Protein AF-A0A1M6NHL6-F1 (afdb_monomer_lite)

pLDDT: mean 86.76, std 4.85, range [68.5, 93.56]

Sequence (57 aa):
MDCVQCGNCTLGERTYYCIKEGGFVINPKYVCQEKKRIGWKKEDFRRVRKEKEAQKA

Secondary structure (DSSP, 8-state):
-------GGGS--SEEEETTTTEEEE-TT---------S--HHHHHHHHHHHHHTT-

Foldseek 3Di:
DDFPPPCQLVPLDQWGAGVVVPGIDGRPPRDDDDPDDPDDDPVNVVVVVVVVVVVVD

Radius of gyration: 24.08 Å; chains: 1; bounding box: 43×16×64 Å

Structure (mmCIF, N/CA/C/O backbone):
data_AF-A0A1M6NHL6-F1
#
_entry.id   AF-A0A1M6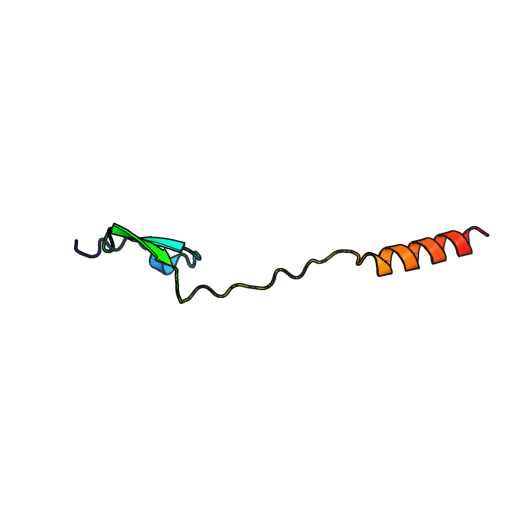NHL6-F1
#
loop_
_atom_site.group_PDB
_atom_site.id
_atom_site.type_symbol
_atom_site.label_atom_id
_atom_site.label_alt_id
_atom_site.label_comp_id
_atom_site.label_asym_id
_atom_site.label_entity_id
_atom_site.label_seq_id
_atom_site.pdbx_PDB_ins_code
_atom_site.Cartn_x
_atom_site.Cartn_y
_atom_site.Cartn_z
_atom_site.occupancy
_atom_site.B_iso_or_equiv
_atom_site.auth_seq_id
_atom_site.auth_comp_id
_atom_site.auth_asym_id
_atom_site.auth_atom_id
_atom_site.pdbx_PDB_model_num
ATOM 1 N N . MET A 1 1 ? -15.098 3.718 21.986 1.00 75.75 1 MET A N 1
ATOM 2 C CA . MET A 1 1 ? -16.257 3.110 21.295 1.00 75.75 1 MET A CA 1
ATOM 3 C C . MET A 1 1 ? -16.052 1.611 21.235 1.00 75.75 1 MET A C 1
ATOM 5 O O . MET A 1 1 ? -14.905 1.182 21.166 1.00 75.75 1 MET A O 1
ATOM 9 N N . ASP A 1 2 ? -17.127 0.833 21.299 1.00 85.00 2 ASP A N 1
ATOM 10 C CA . ASP A 1 2 ? -17.030 -0.619 21.148 1.00 85.00 2 ASP A CA 1
ATOM 11 C C . ASP A 1 2 ? -16.709 -1.016 19.692 1.00 85.00 2 ASP A C 1
ATOM 13 O O . ASP A 1 2 ? -16.794 -0.191 18.774 1.00 85.00 2 ASP A O 1
ATOM 17 N N . CYS A 1 3 ? -16.271 -2.256 19.474 1.00 86.62 3 CYS A N 1
ATOM 18 C CA . CYS A 1 3 ? -15.952 -2.739 18.137 1.00 86.62 3 CYS A CA 1
ATOM 19 C C . CYS A 1 3 ? -17.244 -3.024 17.367 1.00 86.62 3 CYS A C 1
ATOM 21 O O . CYS A 1 3 ? -17.966 -3.961 17.675 1.00 86.62 3 CYS A O 1
ATOM 23 N N . VAL A 1 4 ? -17.490 -2.279 16.292 1.00 88.44 4 VAL A N 1
ATOM 24 C CA . VAL A 1 4 ? -18.694 -2.450 15.458 1.00 88.44 4 VAL A CA 1
ATOM 25 C C . VAL A 1 4 ? -18.579 -3.563 14.407 1.00 88.44 4 VAL A C 1
ATOM 27 O O . VAL A 1 4 ? -19.378 -3.616 13.482 1.00 88.44 4 VAL A O 1
ATOM 30 N N . GLN A 1 5 ? -17.556 -4.422 14.500 1.00 87.50 5 GLN A N 1
ATOM 31 C CA . GLN A 1 5 ? -17.308 -5.541 13.575 1.00 87.50 5 GLN A CA 1
ATOM 32 C C . GLN A 1 5 ? -17.400 -5.173 12.074 1.00 87.50 5 GLN A C 1
ATOM 34 O O . GLN A 1 5 ? -17.861 -5.964 11.259 1.00 87.50 5 GLN A O 1
ATOM 39 N N . CYS A 1 6 ? -16.905 -3.992 11.681 1.00 88.69 6 CYS A N 1
ATOM 40 C CA . CYS A 1 6 ? -16.986 -3.501 10.297 1.00 88.69 6 CYS A CA 1
ATOM 41 C C . CYS A 1 6 ? -16.153 -4.290 9.268 1.00 88.69 6 CYS A C 1
ATOM 43 O O . CYS A 1 6 ? -16.274 -4.041 8.075 1.00 88.69 6 CYS A O 1
ATOM 45 N N . GLY A 1 7 ? -15.275 -5.203 9.698 1.00 87.81 7 GLY A N 1
ATOM 46 C CA . GLY A 1 7 ? -14.476 -6.043 8.794 1.00 87.81 7 GLY A CA 1
ATOM 47 C C . GLY A 1 7 ? -13.278 -5.353 8.129 1.00 87.81 7 GLY A C 1
ATOM 48 O O . GLY A 1 7 ? -12.511 -6.004 7.429 1.00 87.81 7 GLY A O 1
ATOM 49 N N . ASN A 1 8 ? -13.030 -4.066 8.385 1.00 89.62 8 ASN A N 1
ATOM 50 C CA . ASN A 1 8 ? -11.917 -3.344 7.754 1.00 89.62 8 ASN A CA 1
ATOM 51 C C . ASN A 1 8 ? -10.535 -3.959 8.042 1.00 89.62 8 ASN A C 1
ATOM 53 O O . ASN A 1 8 ? -9.646 -3.941 7.194 1.00 89.62 8 ASN A O 1
ATOM 57 N N . CYS A 1 9 ? -10.357 -4.553 9.223 1.00 86.50 9 CYS A N 1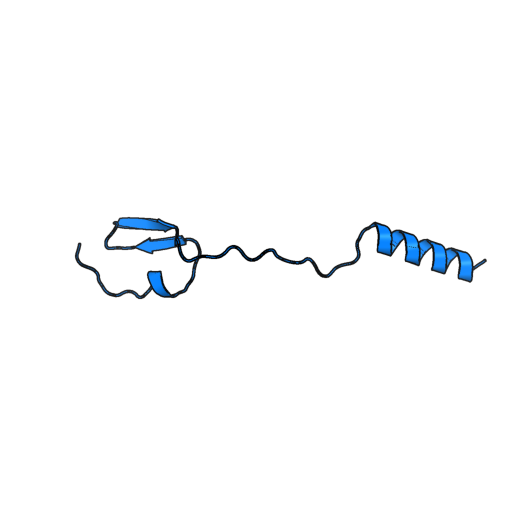
ATOM 58 C CA . CYS A 1 9 ? -9.107 -5.197 9.620 1.00 86.50 9 CYS A CA 1
ATOM 59 C C . CYS A 1 9 ? -8.833 -6.538 8.907 1.00 86.50 9 CYS A C 1
ATOM 61 O O . CYS A 1 9 ? -7.712 -7.043 8.995 1.00 86.50 9 CYS A O 1
ATOM 63 N N . THR A 1 10 ? -9.815 -7.124 8.207 1.00 86.12 10 THR A N 1
ATOM 64 C CA . THR A 1 10 ? -9.675 -8.415 7.505 1.00 86.12 10 THR A CA 1
ATOM 65 C C . THR A 1 10 ? -9.538 -8.280 5.990 1.00 86.12 10 THR A C 1
ATOM 67 O O . THR A 1 10 ? -9.143 -9.246 5.344 1.00 86.12 10 THR A O 1
ATOM 70 N N . LEU A 1 11 ? -9.770 -7.091 5.424 1.00 86.62 11 LEU A N 1
ATOM 71 C CA . LEU A 1 11 ? -9.646 -6.825 3.982 1.00 86.62 11 LEU A CA 1
ATOM 72 C C . LEU A 1 11 ? -8.204 -6.928 3.456 1.00 86.62 11 LEU A C 1
ATOM 74 O O . LEU A 1 11 ? -7.986 -6.973 2.250 1.00 86.62 11 LEU A O 1
ATOM 78 N N . GLY A 1 12 ? -7.208 -6.966 4.346 1.00 84.56 12 GLY A N 1
ATOM 79 C CA . GLY A 1 12 ? -5.803 -7.084 3.954 1.00 84.56 12 GLY A CA 1
ATOM 80 C C . GLY A 1 12 ? -5.217 -5.799 3.365 1.00 84.56 12 GLY A C 1
ATOM 81 O O . GLY A 1 12 ? -4.113 -5.828 2.827 1.00 84.56 12 GLY A O 1
ATOM 82 N N . GLU A 1 13 ? -5.915 -4.668 3.487 1.00 88.31 13 GLU A N 1
ATOM 83 C CA . GLU A 1 13 ? -5.387 -3.363 3.092 1.00 88.31 13 GLU A CA 1
ATOM 84 C C . GLU A 1 13 ? -4.198 -2.956 3.971 1.00 88.31 13 GLU A C 1
ATOM 86 O O . GLU A 1 13 ? -4.091 -3.359 5.134 1.00 88.31 13 GLU A O 1
ATOM 91 N N . ARG A 1 14 ? -3.294 -2.139 3.413 1.00 90.62 14 ARG A N 1
ATOM 92 C CA . ARG A 1 14 ? -2.121 -1.618 4.138 1.00 90.62 14 ARG A CA 1
ATOM 93 C C . ARG A 1 14 ? -2.524 -0.714 5.294 1.00 90.62 14 ARG A C 1
ATOM 95 O O . ARG A 1 14 ? -1.912 -0.762 6.357 1.00 90.62 14 ARG A O 1
ATOM 102 N N . THR A 1 15 ? -3.536 0.107 5.064 1.00 92.81 15 THR A N 1
ATOM 103 C CA . THR A 1 15 ? -4.036 1.088 6.017 1.00 92.81 15 THR A CA 1
ATOM 104 C C . THR A 1 15 ? -5.549 1.059 5.937 1.00 92.81 15 THR A C 1
ATOM 106 O O . THR A 1 15 ? -6.090 1.043 4.838 1.00 92.81 15 THR A O 1
ATOM 109 N N . TYR A 1 16 ? -6.226 1.053 7.077 1.00 92.75 16 TYR A N 1
ATOM 110 C CA . TYR A 1 16 ? -7.684 1.017 7.128 1.00 92.75 16 TYR A CA 1
ATOM 111 C C . TYR A 1 16 ? -8.206 1.960 8.205 1.00 92.75 16 TYR A C 1
ATOM 113 O O . TYR A 1 16 ? -7.513 2.252 9.175 1.00 92.75 16 TYR A O 1
ATOM 121 N N . TYR A 1 17 ?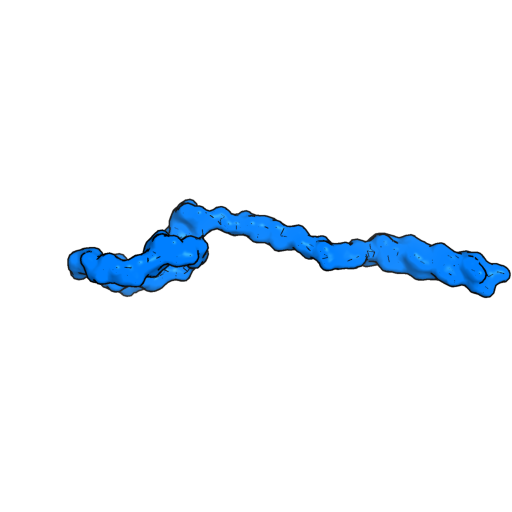 -9.433 2.450 8.049 1.00 92.38 17 TYR A N 1
ATOM 122 C CA . TYR A 1 17 ? -10.064 3.283 9.069 1.00 92.38 17 TYR A CA 1
ATOM 123 C C . TYR A 1 17 ? -10.740 2.410 10.133 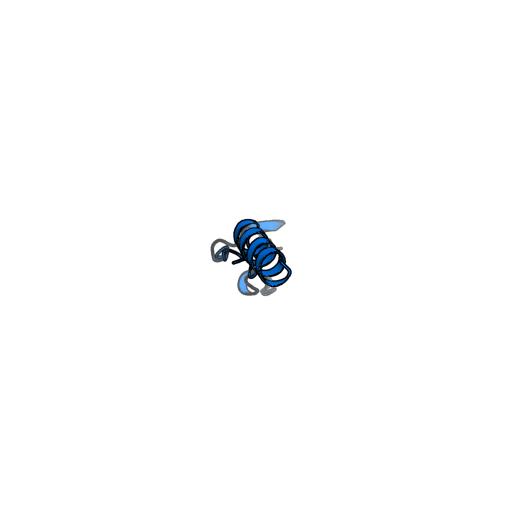1.00 92.38 17 TYR A C 1
ATOM 125 O O . TYR A 1 17 ? -11.539 1.527 9.801 1.00 92.38 17 TYR A O 1
ATOM 133 N N . CYS A 1 18 ? -10.435 2.655 11.407 1.00 92.44 18 CYS A N 1
ATOM 134 C CA . CYS A 1 18 ? -11.004 1.955 12.550 1.00 92.44 18 CYS A CA 1
ATOM 135 C C . CYS A 1 18 ? -11.822 2.928 13.404 1.00 92.44 18 CYS A C 1
ATOM 137 O O . CYS A 1 18 ? -11.271 3.815 14.050 1.00 92.44 18 CYS A O 1
ATOM 139 N N . ILE A 1 19 ? -13.140 2.718 13.462 1.00 90.19 19 ILE A N 1
ATOM 140 C CA . ILE A 1 19 ? -14.061 3.542 14.266 1.00 90.19 19 ILE A CA 1
ATOM 141 C C . ILE A 1 19 ? -13.733 3.430 15.761 1.00 90.19 19 ILE A C 1
ATOM 143 O O . ILE A 1 19 ? -13.816 4.412 16.492 1.00 90.19 19 ILE A O 1
ATOM 147 N N . LYS A 1 20 ? -13.301 2.245 16.217 1.00 90.94 20 LYS A N 1
ATOM 148 C CA . LYS A 1 20 ? -12.891 2.019 17.609 1.00 90.94 20 LYS A CA 1
ATOM 149 C C . LYS A 1 20 ? -11.675 2.865 17.996 1.00 90.94 20 LYS A C 1
ATOM 151 O O . LYS A 1 20 ? -11.652 3.391 19.104 1.00 90.94 20 LYS A O 1
ATOM 156 N N . GLU A 1 21 ? -10.698 2.985 17.098 1.00 88.38 21 GLU A N 1
ATOM 157 C CA . GLU A 1 21 ? -9.498 3.808 17.315 1.00 88.38 21 GLU A CA 1
ATOM 158 C C . GLU A 1 21 ? -9.693 5.269 16.882 1.00 88.38 21 GLU A C 1
ATOM 160 O O . GLU A 1 21 ? -8.835 6.106 17.136 1.00 88.38 21 GLU 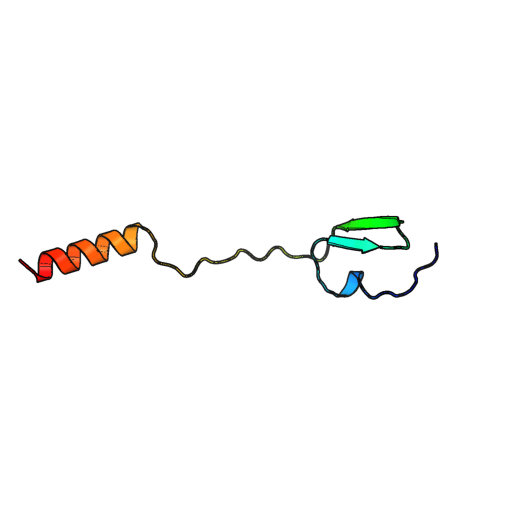A O 1
ATOM 165 N N . GLY A 1 22 ? -10.827 5.592 16.251 1.00 92.25 22 GLY A N 1
ATOM 166 C CA . GLY A 1 22 ? -11.157 6.941 15.797 1.00 92.25 22 GLY A CA 1
ATOM 167 C C . GLY A 1 22 ? -10.268 7.453 14.661 1.00 92.25 22 GLY A C 1
ATOM 168 O O . GLY A 1 22 ? -10.175 8.663 14.466 1.00 92.25 22 GLY A O 1
ATOM 169 N N . GLY A 1 23 ? -9.601 6.569 13.913 1.00 91.94 23 GLY A N 1
ATOM 170 C CA . GLY A 1 23 ? -8.565 6.978 12.967 1.00 91.94 23 GLY A CA 1
ATOM 171 C C . GLY A 1 23 ? -8.121 5.903 11.980 1.00 91.94 23 GLY A C 1
ATOM 172 O O . GLY A 1 23 ? -8.663 4.799 11.926 1.00 91.94 23 GLY A O 1
ATOM 173 N N . PHE A 1 24 ? -7.115 6.254 11.177 1.00 93.56 24 PHE A N 1
ATOM 174 C CA . PHE A 1 24 ? -6.441 5.319 10.280 1.00 93.56 24 PHE A CA 1
ATOM 175 C C . PHE A 1 24 ? -5.421 4.478 11.044 1.00 93.56 24 PHE A C 1
ATOM 177 O O . PHE A 1 24 ? -4.578 5.006 11.765 1.00 93.56 24 PHE A O 1
ATOM 184 N N . VAL A 1 25 ? -5.476 3.171 10.826 1.00 92.50 25 VAL A N 1
ATOM 185 C CA . VAL A 1 25 ? -4.627 2.166 11.459 1.00 92.50 25 VAL A CA 1
ATOM 186 C C . VAL A 1 25 ? -3.783 1.502 10.383 1.00 92.50 25 VAL A C 1
ATOM 188 O O . VAL A 1 25 ? -4.291 1.106 9.330 1.00 92.50 25 VAL A O 1
ATOM 191 N N . ILE A 1 26 ? -2.483 1.381 10.641 1.00 91.44 26 ILE A N 1
ATOM 192 C CA . ILE A 1 26 ? -1.552 0.662 9.768 1.00 91.44 26 ILE A CA 1
ATOM 193 C C . ILE A 1 26 ? -1.681 -0.827 10.074 1.00 91.44 26 ILE A C 1
ATOM 195 O O . ILE A 1 26 ? -1.554 -1.247 11.222 1.00 91.44 26 ILE A O 1
ATOM 199 N N . ASN A 1 27 ? -1.935 -1.635 9.050 1.00 91.06 27 ASN A N 1
ATOM 200 C CA . ASN A 1 27 ? -2.124 -3.067 9.204 1.00 91.06 27 ASN A CA 1
ATOM 201 C C . ASN A 1 27 ? -0.773 -3.784 9.385 1.00 91.06 27 ASN A C 1
ATOM 203 O O . ASN A 1 27 ? -0.005 -3.870 8.423 1.00 91.06 27 ASN A O 1
ATOM 207 N N . PRO A 1 28 ? -0.483 -4.375 10.561 1.00 84.19 28 PRO A N 1
ATOM 208 C CA . PRO A 1 28 ? 0.780 -5.077 10.794 1.00 84.19 28 PRO A CA 1
ATOM 209 C C . PRO A 1 28 ? 0.886 -6.388 10.002 1.00 84.19 28 PRO A C 1
ATOM 211 O O . PRO A 1 28 ? 1.983 -6.903 9.812 1.00 84.19 28 PRO A O 1
ATOM 214 N N . LYS A 1 29 ? -0.241 -6.938 9.528 1.00 87.00 29 LYS A N 1
ATOM 215 C CA . LYS A 1 29 ? -0.274 -8.161 8.710 1.00 87.00 29 LYS A CA 1
ATOM 216 C C . LYS A 1 29 ? -0.016 -7.886 7.229 1.00 87.00 29 LYS A C 1
ATOM 218 O O . LYS A 1 29 ? 0.098 -8.828 6.448 1.00 87.00 29 LYS A O 1
ATOM 223 N N . TYR A 1 30 ? 0.038 -6.619 6.822 1.00 88.00 30 TYR A N 1
ATOM 224 C CA . TYR A 1 30 ? 0.266 -6.271 5.429 1.00 88.00 30 TYR A CA 1
ATOM 225 C C . TYR A 1 30 ? 1.718 -6.571 5.039 1.00 88.00 30 TYR A C 1
ATOM 227 O O . TYR A 1 30 ? 2.652 -5.917 5.499 1.00 88.00 30 TYR A O 1
ATOM 235 N N . VAL A 1 31 ? 1.907 -7.534 4.137 1.00 87.25 31 VAL A N 1
ATOM 236 C CA . VAL A 1 31 ? 3.215 -7.833 3.546 1.00 87.25 31 VAL A CA 1
ATOM 237 C C . VAL A 1 31 ? 3.344 -7.056 2.240 1.00 87.25 31 VAL A C 1
ATOM 239 O O . VAL A 1 31 ? 2.594 -7.273 1.287 1.00 87.25 31 VAL A O 1
ATOM 242 N N . CYS A 1 32 ? 4.306 -6.135 2.178 1.00 83.75 32 CYS A N 1
ATOM 243 C CA . CYS A 1 32 ? 4.594 -5.409 0.948 1.00 83.75 32 CYS A CA 1
ATOM 244 C C . CYS A 1 32 ? 5.243 -6.362 -0.063 1.00 83.75 32 CYS A C 1
ATOM 246 O O . CYS A 1 32 ? 6.424 -6.678 0.048 1.00 83.75 32 CYS A O 1
ATOM 248 N N . GLN A 1 33 ? 4.474 -6.835 -1.044 1.00 85.50 33 GLN A N 1
ATOM 249 C CA . GLN A 1 33 ? 5.033 -7.631 -2.130 1.00 85.50 33 GLN A CA 1
ATOM 250 C C . GLN A 1 33 ? 5.813 -6.737 -3.098 1.00 85.50 33 GLN A C 1
ATOM 252 O O . GLN A 1 33 ? 5.302 -5.728 -3.594 1.00 85.50 33 GLN A O 1
ATOM 257 N N . GLU A 1 34 ? 7.059 -7.117 -3.375 1.00 84.50 34 GLU A N 1
ATOM 258 C CA . GLU A 1 34 ? 7.869 -6.464 -4.395 1.00 84.50 34 GLU A CA 1
ATOM 259 C C . GLU A 1 34 ? 7.214 -6.664 -5.768 1.00 84.50 34 GLU A C 1
ATOM 261 O O . GLU A 1 34 ? 7.047 -7.787 -6.251 1.00 84.50 34 GLU A O 1
ATOM 266 N N . LYS A 1 35 ? 6.845 -5.561 -6.425 1.00 82.75 35 LYS A N 1
ATOM 267 C CA . LYS A 1 35 ? 6.375 -5.610 -7.811 1.00 82.75 35 LYS A CA 1
ATOM 268 C C . LYS A 1 35 ? 7.559 -5.934 -8.719 1.00 82.75 35 LYS A C 1
ATOM 270 O O . LYS A 1 35 ? 8.298 -5.035 -9.122 1.00 82.75 35 LYS A O 1
ATOM 275 N N . LYS A 1 36 ? 7.704 -7.204 -9.100 1.00 81.25 36 LYS A N 1
ATOM 276 C CA . LYS A 1 36 ? 8.606 -7.597 -10.188 1.00 81.25 36 LYS A CA 1
ATOM 277 C C . LYS A 1 36 ? 8.109 -6.962 -11.484 1.00 81.25 36 LYS A C 1
ATOM 279 O O . LYS A 1 36 ? 7.062 -7.333 -12.008 1.00 81.25 36 LYS A O 1
ATOM 284 N N . ARG A 1 37 ? 8.842 -5.971 -11.997 1.00 77.75 37 ARG A N 1
ATOM 285 C CA . ARG A 1 37 ? 8.544 -5.385 -13.308 1.00 77.75 37 ARG A CA 1
ATOM 286 C C . ARG A 1 37 ? 8.925 -6.398 -14.383 1.00 77.75 37 ARG A C 1
ATOM 288 O O . ARG A 1 37 ? 10.105 -6.666 -14.587 1.00 77.75 37 ARG A O 1
ATOM 295 N N . ILE A 1 38 ? 7.923 -6.949 -15.058 1.00 78.56 38 ILE A N 1
ATOM 296 C CA . ILE A 1 38 ? 8.111 -7.786 -16.241 1.00 78.56 38 ILE A CA 1
ATOM 297 C C . ILE A 1 38 ? 8.183 -6.824 -17.426 1.00 78.56 38 ILE A C 1
ATOM 299 O O . ILE A 1 38 ? 7.173 -6.313 -17.899 1.00 78.56 38 ILE A O 1
ATOM 303 N N . GLY A 1 39 ? 9.397 -6.472 -17.826 1.00 80.44 39 GLY A N 1
ATOM 304 C CA . GLY A 1 39 ? 9.648 -5.524 -18.900 1.00 80.44 39 GLY A CA 1
ATOM 305 C C . GLY A 1 39 ? 11.098 -5.602 -19.340 1.00 80.44 39 GLY A C 1
ATOM 306 O O . GLY A 1 39 ? 11.952 -6.115 -18.616 1.00 80.44 39 GLY A O 1
ATOM 307 N N . TRP A 1 40 ? 11.372 -5.102 -20.538 1.00 79.75 40 TRP A N 1
ATOM 308 C CA . TRP A 1 40 ? 12.722 -5.102 -21.079 1.00 79.75 40 TRP A CA 1
ATOM 309 C C . TRP A 1 40 ? 13.607 -4.218 -20.215 1.00 79.75 40 TRP A C 1
ATOM 311 O O . TRP A 1 40 ? 13.324 -3.026 -20.040 1.00 79.75 40 TRP A O 1
ATOM 321 N N . LYS A 1 41 ? 14.704 -4.774 -19.692 1.00 81.00 41 LYS A N 1
ATOM 322 C CA . LYS A 1 41 ? 15.735 -3.913 -19.127 1.00 81.00 41 LYS A CA 1
ATOM 323 C C . LYS A 1 41 ? 16.339 -3.119 -20.283 1.00 81.00 41 LYS A C 1
ATOM 325 O O . LYS A 1 41 ? 16.424 -3.581 -21.421 1.00 81.00 41 LYS A O 1
ATOM 330 N N . LYS A 1 42 ? 16.783 -1.897 -19.999 1.00 82.81 42 LYS A N 1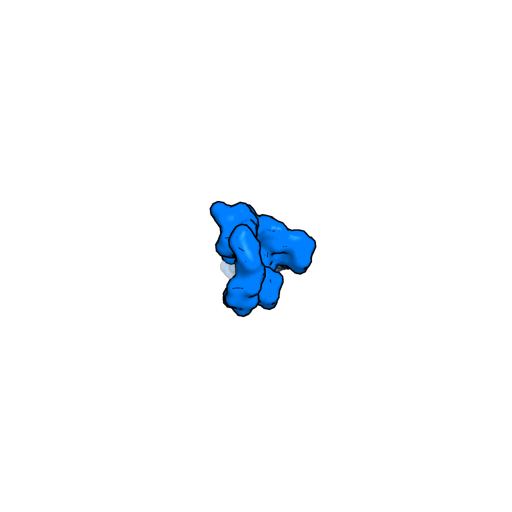
ATOM 331 C CA . LYS A 1 42 ? 17.402 -1.014 -21.003 1.00 82.81 42 LYS A CA 1
ATOM 332 C C . LYS A 1 42 ? 18.598 -1.675 -21.710 1.00 82.81 42 LYS A C 1
ATOM 334 O O . LYS A 1 42 ? 18.923 -1.319 -22.840 1.00 82.81 42 LYS A O 1
ATOM 339 N N . GLU A 1 43 ? 19.269 -2.612 -21.043 1.00 81.75 43 GLU A N 1
ATOM 340 C CA . GLU A 1 43 ? 20.326 -3.444 -21.629 1.00 81.75 43 GLU A CA 1
ATOM 341 C C . GLU A 1 43 ? 19.795 -4.490 -22.612 1.00 81.75 43 GLU A C 1
ATOM 343 O O . GLU A 1 43 ? 20.344 -4.588 -23.708 1.00 81.75 43 GLU A O 1
ATOM 348 N N . ASP A 1 44 ? 18.694 -5.182 -22.297 1.00 87.25 44 ASP A N 1
ATOM 349 C CA . ASP A 1 44 ? 18.055 -6.129 -23.223 1.00 87.25 44 ASP A CA 1
ATOM 350 C C . ASP A 1 44 ? 17.644 -5.434 -24.524 1.00 87.25 44 ASP A C 1
ATOM 352 O O . ASP A 1 44 ? 17.883 -5.944 -25.618 1.00 87.25 44 ASP A O 1
ATOM 356 N N . PHE A 1 45 ? 17.100 -4.217 -24.416 1.00 87.56 45 PHE A N 1
ATOM 357 C CA . PHE A 1 45 ? 16.721 -3.419 -25.582 1.00 87.56 45 PHE A CA 1
ATOM 358 C C . PHE A 1 45 ? 17.934 -3.038 -26.441 1.00 87.56 45 PHE A C 1
ATOM 360 O O . PHE A 1 45 ? 17.880 -3.112 -27.669 1.00 87.56 45 PHE A O 1
ATOM 367 N N . ARG A 1 46 ? 19.052 -2.658 -25.808 1.00 87.94 46 ARG A N 1
ATOM 368 C CA . ARG A 1 46 ? 20.292 -2.311 -26.519 1.00 87.94 46 ARG A CA 1
ATOM 369 C C . ARG A 1 46 ? 20.908 -3.513 -27.232 1.00 87.94 46 ARG A C 1
ATOM 371 O O . ARG A 1 46 ? 21.388 -3.336 -28.349 1.00 87.94 46 ARG A O 1
ATOM 378 N N . ARG A 1 47 ? 20.878 -4.703 -26.622 1.00 88.44 47 ARG A N 1
ATOM 379 C CA . ARG A 1 47 ? 21.357 -5.946 -27.250 1.00 88.44 47 ARG A CA 1
ATOM 380 C C . ARG A 1 47 ? 20.570 -6.246 -28.525 1.00 88.44 47 ARG A C 1
ATOM 382 O O . ARG A 1 47 ? 21.159 -6.284 -29.600 1.00 88.44 47 ARG A O 1
ATOM 389 N N . VAL A 1 48 ? 19.245 -6.318 -28.418 1.00 89.31 48 VAL A N 1
ATOM 390 C CA . VAL A 1 48 ? 18.379 -6.665 -29.558 1.00 89.31 48 VAL A CA 1
ATOM 391 C C . VAL A 1 48 ? 18.435 -5.626 -30.668 1.00 89.31 48 VAL A C 1
ATOM 393 O O . VAL A 1 48 ? 18.354 -5.968 -31.847 1.00 89.31 48 VAL A O 1
ATOM 396 N N . ARG A 1 49 ? 18.618 -4.348 -30.325 1.00 88.62 49 ARG A N 1
ATOM 397 C CA . ARG A 1 49 ? 18.835 -3.306 -31.329 1.00 88.62 49 ARG A CA 1
ATOM 398 C C . ARG A 1 49 ? 20.108 -3.554 -32.145 1.00 88.62 49 ARG A C 1
ATOM 400 O O . ARG A 1 49 ? 20.029 -3.518 -33.368 1.00 88.62 49 ARG A O 1
ATOM 407 N N . LYS A 1 50 ? 21.235 -3.852 -31.488 1.00 90.25 50 LYS A N 1
ATOM 408 C CA . LYS A 1 50 ? 22.502 -4.152 -32.173 1.00 90.25 50 LYS A CA 1
ATOM 409 C C . LYS A 1 50 ? 22.406 -5.404 -33.040 1.00 90.25 50 LYS A C 1
ATOM 411 O O . LYS A 1 50 ? 22.894 -5.397 -34.161 1.00 90.25 50 LYS A O 1
ATOM 416 N N . GLU A 1 51 ? 21.747 -6.454 -32.549 1.00 91.50 51 GLU A N 1
ATOM 417 C CA . GLU A 1 51 ? 21.520 -7.684 -33.322 1.00 91.50 51 GLU A CA 1
ATOM 418 C C . GLU A 1 51 ? 20.717 -7.401 -34.601 1.00 91.50 51 GLU A C 1
ATOM 420 O O . GLU A 1 51 ? 21.069 -7.884 -35.673 1.00 91.50 51 GLU A O 1
ATOM 425 N N . LYS A 1 52 ? 19.684 -6.552 -34.520 1.00 90.69 52 LYS A N 1
ATOM 426 C CA . LYS A 1 52 ? 18.902 -6.128 -35.694 1.00 90.69 52 LYS A CA 1
ATOM 427 C C . LYS A 1 52 ? 19.677 -5.229 -36.655 1.00 90.69 52 LYS A C 1
ATOM 429 O O . LYS A 1 52 ? 19.419 -5.279 -37.852 1.00 90.69 52 LYS A O 1
ATOM 434 N N . GLU A 1 53 ? 20.561 -4.375 -36.147 1.00 91.19 53 GLU A N 1
ATOM 435 C CA . GLU A 1 53 ? 21.438 -3.534 -36.971 1.00 91.19 53 GLU A CA 1
ATOM 436 C C . GLU A 1 53 ? 22.477 -4.401 -37.705 1.00 91.19 53 GLU A C 1
ATOM 438 O O . GLU A 1 53 ? 22.691 -4.197 -38.894 1.00 91.19 53 GLU A O 1
ATOM 443 N N . ALA A 1 54 ? 23.030 -5.426 -37.044 1.00 87.50 54 ALA A N 1
ATOM 444 C CA . ALA A 1 54 ? 23.968 -6.379 -37.642 1.00 87.50 54 ALA A CA 1
ATOM 445 C C . ALA A 1 54 ? 23.325 -7.300 -38.693 1.00 87.50 54 ALA A C 1
ATOM 447 O O . ALA A 1 54 ? 23.971 -7.635 -39.671 1.00 87.50 54 ALA A O 1
ATOM 448 N N . GLN A 1 55 ? 22.056 -7.688 -38.524 1.00 83.75 55 GLN A N 1
ATOM 449 C CA . GLN A 1 55 ? 21.324 -8.497 -39.515 1.00 83.75 55 GLN A CA 1
ATOM 450 C C . GLN A 1 55 ? 20.927 -7.720 -40.781 1.00 83.75 55 GLN A C 1
ATOM 452 O O . GLN A 1 55 ? 20.482 -8.324 -41.753 1.00 83.75 55 GLN A O 1
ATOM 457 N N . LYS A 1 56 ? 21.005 -6.385 -40.746 1.00 81.75 56 LYS A N 1
ATOM 458 C CA . LYS A 1 56 ? 20.680 -5.508 -41.880 1.00 81.75 56 LYS A CA 1
ATOM 459 C C . LYS A 1 56 ? 21.907 -5.073 -42.685 1.00 81.75 56 LYS A C 1
ATOM 461 O O . LYS A 1 56 ? 21.715 -4.482 -43.745 1.00 81.75 56 LYS A O 1
ATOM 466 N N . ALA A 1 57 ? 23.107 -5.288 -42.149 1.00 68.50 57 ALA A N 1
ATOM 467 C CA . ALA A 1 57 ? 24.383 -5.025 -42.807 1.00 68.50 57 ALA A CA 1
ATOM 468 C C . ALA A 1 57 ? 24.822 -6.257 -43.606 1.00 68.50 57 ALA A C 1
ATOM 470 O O . ALA A 1 57 ? 25.419 -6.050 -44.683 1.00 68.50 57 ALA A O 1
#

Organism: NCBI:txid1120989